Protein AF-A0A9E6VBD0-F1 (afdb_monomer)

Radius of gyration: 21.95 Å; Cα contacts (8 Å, |Δi|>4): 15; chains: 1; bounding box: 55×36×50 Å

Secondary structure (DSSP, 8-state):
-HHHHHHHHHHHHHH-HHHHHHTHHHHHHHHHHHHHHHHHHHHHHHHHHHHT-S-HHHHHHHHHHHHHHHHHHHHHHHHHHHHHHHHH-TTTT----GGG--GGGG-

Foldseek 3Di:
DVVVVVVVLVVCCVPPVVVSVVCVVVVVVVVVVVVVPVVVVVVCCVVVVCVPDPDVVVVVVVVVVVVVVCVVVVVVVVVVVVVCCVPVVPCPPVPDDPVPDDPVVVD

pLDDT: mean 90.38, std 10.04, range [43.59, 98.19]

Mean predicted aligned error: 7.87 Å

Structure (mmCIF, N/CA/C/O backbone):
data_AF-A0A9E6VBD0-F1
#
_entry.id   AF-A0A9E6VBD0-F1
#
loop_
_atom_site.group_PDB
_atom_site.id
_atom_site.type_symbol
_atom_site.label_atom_id
_atom_site.label_alt_id
_atom_site.label_comp_id
_atom_site.label_asym_id
_atom_site.label_entity_id
_atom_site.label_seq_id
_atom_site.pdbx_PDB_ins_code
_atom_site.Cartn_x
_atom_site.Cartn_y
_atom_site.Cartn_z
_atom_site.occupancy
_atom_site.B_iso_or_equiv
_atom_site.auth_seq_id
_atom_site.auth_comp_id
_atom_site.auth_asym_id
_atom_site.auth_atom_id
_atom_site.pdbx_PDB_model_num
ATOM 1 N N . GLN A 1 1 ? -9.936 6.944 -16.614 1.00 89.06 1 GLN A N 1
ATOM 2 C CA . GLN A 1 1 ? -8.774 7.851 -16.480 1.00 89.06 1 GLN A CA 1
ATOM 3 C C . GLN A 1 1 ? -7.575 7.176 -15.810 1.00 89.06 1 GLN A C 1
ATOM 5 O O . GLN A 1 1 ? -6.544 7.111 -16.456 1.00 89.06 1 GLN A O 1
ATOM 10 N N . VAL A 1 2 ? -7.682 6.623 -14.590 1.00 94.19 2 VAL A N 1
ATOM 11 C CA . VAL A 1 2 ? -6.528 6.013 -13.878 1.00 94.19 2 VAL A CA 1
ATOM 12 C C . VAL A 1 2 ? -5.882 4.856 -14.648 1.00 94.19 2 VAL A C 1
ATOM 14 O O . VAL A 1 2 ? -4.684 4.889 -14.889 1.00 94.19 2 VAL A O 1
ATOM 17 N N . LEU A 1 3 ? -6.671 3.876 -15.106 1.00 96.00 3 LEU A N 1
ATOM 18 C CA . LEU A 1 3 ? -6.149 2.742 -15.885 1.00 96.00 3 LEU A CA 1
ATOM 19 C C . LEU A 1 3 ? -5.464 3.188 -17.186 1.00 96.00 3 LEU A C 1
ATOM 21 O O . LEU A 1 3 ? -4.402 2.682 -17.529 1.00 96.00 3 LEU A O 1
ATOM 25 N N . ALA A 1 4 ? -6.039 4.181 -17.870 1.00 96.19 4 ALA A N 1
ATOM 26 C CA . ALA A 1 4 ? -5.424 4.781 -19.050 1.00 96.19 4 ALA A CA 1
ATOM 27 C C . ALA A 1 4 ? -4.107 5.498 -18.700 1.00 96.19 4 ALA A C 1
ATOM 29 O O . ALA A 1 4 ? -3.137 5.368 -19.433 1.00 96.19 4 ALA A O 1
ATOM 30 N N . GLY A 1 5 ? -4.042 6.192 -17.559 1.00 93.19 5 GLY A N 1
ATOM 31 C CA . GLY A 1 5 ? -2.813 6.812 -17.058 1.00 93.19 5 GLY A CA 1
ATOM 32 C C . GLY A 1 5 ? -1.717 5.795 -16.731 1.00 93.19 5 GLY A C 1
ATOM 33 O O . GLY A 1 5 ? -0.566 6.026 -17.081 1.00 93.19 5 GLY A O 1
ATOM 34 N N . ILE A 1 6 ? -2.067 4.649 -16.135 1.00 95.00 6 ILE A N 1
ATOM 35 C CA . ILE A 1 6 ? -1.124 3.545 -15.883 1.00 95.00 6 ILE A CA 1
ATOM 36 C C . ILE A 1 6 ? -0.600 2.985 -17.208 1.00 95.00 6 ILE A C 1
ATOM 38 O O . ILE A 1 6 ? 0.608 2.840 -17.372 1.00 95.00 6 ILE A O 1
ATOM 42 N N . ALA A 1 7 ? -1.493 2.711 -18.162 1.00 96.50 7 ALA A N 1
ATOM 43 C CA . ALA A 1 7 ? -1.111 2.180 -19.467 1.00 96.50 7 ALA A CA 1
ATOM 44 C C . ALA A 1 7 ? -0.204 3.151 -20.242 1.00 96.50 7 ALA A C 1
ATOM 46 O O . ALA A 1 7 ? 0.824 2.739 -20.772 1.00 96.50 7 ALA A O 1
ATOM 47 N N . LEU A 1 8 ? -0.545 4.443 -20.262 1.00 94.62 8 LEU A N 1
ATOM 48 C CA . LEU A 1 8 ? 0.264 5.479 -20.906 1.00 94.62 8 LEU A CA 1
ATOM 49 C C . LEU A 1 8 ? 1.605 5.682 -20.194 1.00 94.62 8 LEU A C 1
ATOM 51 O O . LEU A 1 8 ? 2.626 5.781 -20.863 1.00 94.62 8 LEU A O 1
ATOM 55 N N . GLY A 1 9 ? 1.628 5.697 -18.859 1.00 93.06 9 GLY A N 1
ATOM 56 C CA . GLY A 1 9 ? 2.865 5.797 -18.082 1.00 93.06 9 GLY A CA 1
ATOM 57 C C . GLY A 1 9 ? 3.804 4.615 -18.329 1.00 93.06 9 GLY A C 1
ATOM 58 O O . GLY A 1 9 ? 4.995 4.818 -18.549 1.00 93.06 9 GLY A O 1
ATOM 59 N N . ALA A 1 10 ? 3.262 3.394 -18.381 1.00 94.62 10 ALA A N 1
ATOM 60 C CA . ALA A 1 10 ? 4.023 2.197 -18.733 1.00 94.62 10 ALA A CA 1
ATOM 61 C C . ALA A 1 10 ? 4.546 2.252 -20.178 1.00 94.62 10 ALA A C 1
ATOM 63 O O . ALA A 1 10 ? 5.712 1.944 -20.417 1.00 94.62 10 ALA A O 1
ATOM 64 N N . ALA A 1 11 ? 3.720 2.692 -21.133 1.00 95.75 11 ALA A N 1
ATOM 65 C CA . ALA A 1 11 ? 4.135 2.855 -22.524 1.00 95.75 11 ALA A CA 1
ATOM 66 C C . ALA A 1 11 ? 5.252 3.904 -22.670 1.00 95.75 11 ALA A C 1
ATOM 68 O O . ALA A 1 11 ? 6.246 3.639 -23.337 1.00 95.75 11 ALA A O 1
ATOM 69 N N . ILE A 1 12 ? 5.138 5.061 -22.010 1.00 94.62 12 ILE A N 1
ATOM 70 C CA . ILE A 1 12 ? 6.182 6.099 -22.016 1.00 94.62 12 ILE A CA 1
ATOM 71 C C . ILE A 1 12 ? 7.469 5.568 -21.380 1.00 94.62 12 ILE A C 1
ATOM 73 O O . ILE A 1 12 ? 8.530 5.729 -21.968 1.00 94.62 12 ILE A O 1
ATOM 77 N N . GLY A 1 13 ? 7.389 4.886 -20.233 1.00 93.00 13 GLY A N 1
ATOM 78 C CA . GLY A 1 13 ? 8.566 4.296 -19.586 1.00 93.00 13 GLY A CA 1
ATOM 79 C C . GLY A 1 13 ? 9.269 3.233 -20.439 1.00 93.00 13 GLY A C 1
ATOM 80 O O . GLY A 1 13 ? 10.486 3.105 -20.360 1.00 93.00 13 GLY A O 1
ATOM 81 N N . TYR A 1 14 ? 8.524 2.504 -21.275 1.00 94.75 14 TYR A N 1
ATOM 82 C CA . TYR A 1 14 ? 9.076 1.484 -22.169 1.00 94.75 14 TYR A CA 1
ATOM 83 C C . TYR A 1 14 ? 9.649 2.063 -23.473 1.00 94.75 14 TYR A C 1
ATOM 85 O O . TYR A 1 14 ? 10.752 1.698 -23.869 1.00 94.75 14 TYR A O 1
ATOM 93 N N . PHE A 1 15 ? 8.918 2.958 -24.150 1.00 95.44 15 PHE A N 1
ATOM 94 C CA . PHE A 1 15 ? 9.312 3.496 -25.460 1.00 95.44 15 PHE A CA 1
ATOM 95 C C . PHE A 1 15 ? 10.208 4.745 -25.375 1.00 95.44 15 PHE A C 1
ATOM 97 O O . PHE A 1 15 ? 10.990 4.987 -26.291 1.00 95.44 15 PHE A O 1
ATOM 104 N N . TYR A 1 16 ? 10.110 5.529 -24.296 1.00 94.69 16 TYR A N 1
ATOM 105 C CA . TYR A 1 16 ? 10.835 6.790 -24.090 1.00 94.69 16 TYR A CA 1
ATOM 106 C C . TYR A 1 16 ? 11.402 6.882 -22.656 1.00 94.69 16 TYR A C 1
ATOM 108 O O . TYR A 1 16 ? 10.940 7.703 -21.855 1.00 94.69 16 TYR A O 1
ATOM 116 N N . PRO A 1 17 ? 12.409 6.057 -22.308 1.00 91.56 17 PRO A N 1
ATOM 117 C CA . PRO A 1 17 ? 12.890 5.909 -20.932 1.00 91.56 17 PRO A CA 1
ATOM 118 C C . PRO A 1 17 ? 13.420 7.212 -20.313 1.00 91.56 17 PRO A C 1
ATOM 120 O O . PRO A 1 17 ? 13.053 7.520 -19.183 1.00 91.56 17 PRO A O 1
ATOM 123 N N . GLU A 1 18 ? 14.177 8.039 -21.047 1.00 92.25 18 GLU A N 1
ATOM 124 C CA . GLU A 1 18 ? 14.671 9.329 -20.520 1.00 92.25 18 GLU A CA 1
ATOM 125 C C . GLU A 1 18 ? 13.537 10.304 -20.163 1.00 92.25 18 GLU A C 1
ATOM 127 O O . GLU A 1 18 ? 13.581 11.016 -19.154 1.00 92.25 18 GLU A O 1
ATOM 132 N N . THR A 1 19 ? 12.479 10.326 -20.980 1.00 89.44 19 THR A N 1
ATOM 133 C CA . THR A 1 19 ? 11.276 11.113 -20.683 1.00 89.44 19 THR A CA 1
ATOM 134 C C . THR A 1 19 ? 10.548 10.525 -19.473 1.00 89.44 19 THR A C 1
ATOM 136 O O . THR A 1 19 ? 10.104 11.274 -18.606 1.00 89.44 19 THR A O 1
ATOM 139 N N . GLY A 1 20 ? 10.465 9.195 -19.371 1.00 89.62 20 GLY A N 1
ATOM 140 C CA . GLY A 1 20 ? 9.902 8.502 -18.212 1.00 89.62 20 GLY A CA 1
ATOM 141 C C . GLY A 1 20 ? 10.616 8.845 -16.900 1.00 89.62 20 GLY A C 1
ATOM 142 O O . GLY A 1 20 ? 9.958 9.174 -15.912 1.00 89.62 20 GLY A O 1
ATOM 143 N N . GLU A 1 21 ? 11.949 8.848 -16.893 1.00 91.94 21 GLU A N 1
ATOM 144 C CA . GLU A 1 21 ? 12.750 9.238 -15.726 1.00 91.94 21 GLU A CA 1
ATOM 145 C C . GLU A 1 21 ? 12.549 10.708 -15.352 1.00 91.94 21 GLU A C 1
ATOM 147 O O . GLU A 1 21 ? 12.370 11.031 -14.176 1.00 91.94 21 GLU A O 1
ATOM 152 N N . SER A 1 22 ? 12.478 11.594 -16.347 1.00 93.12 22 SER A N 1
ATOM 153 C CA . SER A 1 22 ? 12.223 13.026 -16.136 1.00 93.12 22 SER A CA 1
ATOM 154 C C . SER A 1 22 ? 10.852 13.306 -15.507 1.00 93.12 22 SER A C 1
ATOM 156 O O . SER A 1 22 ? 10.660 14.337 -14.863 1.00 93.12 22 SER A O 1
ATOM 158 N N . LEU A 1 23 ? 9.893 12.385 -15.653 1.00 92.94 23 LEU A N 1
ATOM 159 C CA . LEU A 1 23 ? 8.567 12.461 -15.035 1.00 92.94 23 LEU A CA 1
ATOM 160 C C . LEU A 1 23 ? 8.528 11.901 -13.603 1.00 92.94 23 LEU A C 1
ATOM 162 O O . LEU A 1 23 ? 7.541 12.121 -12.896 1.00 92.94 23 LEU A O 1
ATOM 166 N N . LYS A 1 24 ? 9.585 11.232 -13.125 1.00 91.56 24 LYS A N 1
ATOM 167 C CA . LYS A 1 24 ? 9.667 10.697 -11.755 1.00 91.56 24 LYS A CA 1
ATOM 168 C C . LYS A 1 24 ? 9.353 11.733 -10.662 1.00 91.56 24 LYS A C 1
ATOM 170 O O . LYS A 1 24 ? 8.557 11.397 -9.783 1.00 91.56 24 LYS A O 1
ATOM 175 N N . PRO A 1 25 ? 9.842 12.993 -10.719 1.00 94.75 25 PRO A N 1
ATOM 176 C CA . PRO A 1 25 ? 9.514 14.006 -9.714 1.00 94.75 25 PRO A CA 1
ATOM 177 C C . PRO A 1 25 ? 8.009 14.270 -9.573 1.00 94.75 25 PRO A C 1
ATOM 179 O O . PRO A 1 25 ? 7.540 14.588 -8.481 1.00 94.75 25 PRO A O 1
ATOM 182 N N . LEU A 1 26 ? 7.231 14.106 -10.650 1.00 94.56 26 LEU A N 1
ATOM 183 C CA . LEU A 1 26 ? 5.774 14.235 -10.611 1.00 94.56 26 LEU A CA 1
ATOM 184 C C . LEU A 1 26 ? 5.133 13.082 -9.825 1.00 94.56 26 LEU A C 1
ATOM 186 O O . LEU A 1 26 ? 4.238 13.311 -9.008 1.00 94.56 26 LEU A O 1
ATOM 190 N N . GLY A 1 27 ? 5.614 11.854 -10.037 1.00 92.94 27 GLY A N 1
ATOM 191 C CA . GLY A 1 27 ? 5.192 10.679 -9.271 1.00 92.94 27 GLY A CA 1
ATOM 192 C C . GLY A 1 27 ? 5.557 10.798 -7.790 1.00 92.94 27 GLY A C 1
ATOM 193 O O . GLY A 1 27 ? 4.712 10.568 -6.922 1.00 92.94 27 GLY A O 1
ATOM 194 N N . ASP A 1 28 ? 6.777 11.248 -7.499 1.00 95.81 28 ASP A N 1
ATOM 195 C CA . ASP A 1 28 ? 7.250 11.472 -6.132 1.00 95.81 28 ASP A CA 1
ATOM 196 C C . ASP A 1 28 ? 6.430 12.558 -5.422 1.00 95.81 28 ASP A C 1
ATOM 198 O O . ASP A 1 28 ? 6.013 12.375 -4.274 1.00 95.81 28 ASP A O 1
ATOM 202 N N . ALA A 1 29 ? 6.127 13.664 -6.109 1.00 96.62 29 ALA A N 1
ATOM 203 C CA . ALA A 1 29 ? 5.265 14.720 -5.586 1.00 96.62 29 ALA A CA 1
ATOM 204 C C . ALA A 1 29 ? 3.851 14.201 -5.279 1.00 96.62 29 ALA A C 1
ATOM 206 O O . ALA A 1 29 ? 3.332 14.453 -4.189 1.00 96.62 29 ALA A O 1
ATOM 207 N N . PHE A 1 30 ? 3.248 13.426 -6.188 1.00 95.31 30 PHE A N 1
ATOM 208 C CA . PHE A 1 30 ? 1.939 12.806 -5.968 1.00 95.31 30 PHE A CA 1
ATOM 209 C C . PHE A 1 30 ? 1.945 11.892 -4.736 1.00 95.31 30 PHE A C 1
ATOM 211 O O . PHE A 1 30 ? 1.103 12.041 -3.846 1.00 95.31 30 PHE A O 1
ATOM 218 N N . ILE A 1 31 ? 2.932 10.995 -4.631 1.00 96.06 31 ILE A N 1
ATOM 219 C CA . ILE A 1 31 ? 3.080 10.096 -3.479 1.00 96.06 31 ILE A CA 1
ATOM 220 C C . ILE A 1 31 ? 3.257 10.899 -2.187 1.00 96.06 31 ILE A C 1
ATOM 222 O O . ILE A 1 31 ? 2.665 10.546 -1.167 1.00 96.06 31 ILE A O 1
ATOM 226 N N . LYS A 1 32 ? 4.037 11.986 -2.206 1.00 96.75 32 LYS A N 1
ATOM 227 C CA . LYS A 1 32 ? 4.260 12.838 -1.031 1.00 96.75 32 LYS A CA 1
ATOM 228 C C . LYS A 1 32 ? 2.972 13.508 -0.558 1.00 96.75 32 LYS A C 1
ATOM 230 O O . LYS A 1 32 ? 2.707 13.511 0.643 1.00 96.75 32 LYS A O 1
ATOM 235 N N . VAL A 1 33 ? 2.158 14.021 -1.482 1.00 97.38 33 VAL A N 1
ATOM 236 C CA . VAL A 1 33 ? 0.847 14.611 -1.167 1.00 97.38 33 VAL A CA 1
ATOM 237 C C . VAL A 1 33 ? -0.087 13.559 -0.567 1.00 97.38 33 VAL A C 1
ATOM 239 O O . VAL A 1 33 ? -0.665 13.790 0.493 1.00 97.38 33 VAL A O 1
ATOM 242 N N . VAL A 1 34 ? -0.181 12.371 -1.174 1.00 96.69 34 VAL A N 1
ATOM 243 C CA . VAL A 1 34 ? -1.016 11.279 -0.646 1.00 96.69 34 VAL A CA 1
ATOM 244 C C . VAL A 1 34 ? -0.543 10.852 0.747 1.00 96.69 34 VAL A C 1
ATOM 246 O O . VAL A 1 34 ? -1.348 10.783 1.674 1.00 96.69 34 VAL A O 1
ATOM 249 N N . LYS A 1 35 ? 0.765 10.635 0.935 1.00 95.06 35 LYS A N 1
ATOM 250 C CA . LYS A 1 35 ? 1.351 10.260 2.233 1.00 95.06 35 LYS A CA 1
ATOM 251 C C . LYS A 1 35 ? 1.087 11.300 3.323 1.00 95.06 35 LYS A C 1
ATOM 253 O O . LYS A 1 35 ? 0.812 10.914 4.455 1.00 95.06 35 LYS A O 1
ATOM 258 N N . MET A 1 36 ? 1.123 12.590 2.988 1.00 97.31 36 MET A N 1
ATOM 259 C CA . MET A 1 36 ? 0.817 13.679 3.923 1.00 97.31 36 MET A CA 1
ATOM 260 C C . MET A 1 36 ? -0.633 13.624 4.428 1.00 97.31 36 MET A C 1
ATOM 262 O O . MET A 1 36 ? -0.889 13.916 5.593 1.00 97.31 36 MET A O 1
ATOM 266 N N . ILE A 1 37 ? -1.573 13.224 3.568 1.00 97.56 37 ILE A N 1
ATOM 267 C CA . ILE A 1 37 ? -3.010 13.187 3.872 1.00 97.56 37 ILE A CA 1
ATOM 268 C C . ILE A 1 37 ? -3.403 11.922 4.653 1.00 97.56 37 ILE A C 1
ATOM 270 O O . ILE A 1 37 ? -4.330 11.969 5.461 1.00 97.56 37 ILE A O 1
ATOM 274 N N . ILE A 1 38 ? -2.700 10.798 4.465 1.00 97.12 38 ILE A N 1
ATOM 275 C CA . ILE A 1 38 ? -3.058 9.517 5.102 1.00 97.12 38 ILE A CA 1
ATOM 276 C C . ILE A 1 38 ? -3.122 9.636 6.630 1.00 97.12 38 ILE A C 1
ATOM 278 O O . ILE A 1 38 ? -4.116 9.229 7.228 1.00 97.12 38 ILE A O 1
ATOM 282 N N . ALA A 1 39 ? -2.098 10.211 7.265 1.00 96.44 39 ALA A N 1
ATOM 283 C CA . ALA A 1 39 ? -2.035 10.309 8.723 1.00 96.44 39 ALA A CA 1
ATOM 284 C C . ALA A 1 39 ? -3.236 11.063 9.344 1.00 96.44 39 ALA A C 1
ATOM 286 O O . ALA A 1 39 ? -3.924 10.472 10.184 1.00 96.44 39 ALA A O 1
ATOM 287 N N . PRO A 1 40 ? -3.553 12.314 8.939 1.00 96.75 40 PRO A N 1
ATOM 288 C CA . PRO A 1 40 ? -4.698 13.030 9.497 1.00 96.75 40 PRO A CA 1
ATOM 289 C C . PRO A 1 40 ? -6.032 12.355 9.165 1.00 96.75 40 PRO A C 1
ATOM 291 O O . PRO A 1 40 ? -6.900 12.276 10.033 1.00 96.75 40 PRO A O 1
ATOM 294 N N . VAL A 1 41 ? -6.201 11.817 7.952 1.00 97.69 41 VAL A N 1
ATOM 295 C CA . VAL A 1 41 ? -7.455 11.158 7.551 1.00 97.69 41 VAL A CA 1
ATOM 296 C C . VAL A 1 41 ? -7.718 9.906 8.380 1.00 97.69 41 VAL A C 1
ATOM 298 O O . VAL A 1 41 ? -8.831 9.733 8.875 1.00 97.69 41 VAL A O 1
ATOM 301 N N . VAL A 1 42 ? -6.712 9.050 8.578 1.00 96.69 42 VAL A N 1
ATOM 302 C CA . VAL A 1 42 ? -6.857 7.825 9.380 1.00 96.69 42 VAL A CA 1
ATOM 303 C C . VAL A 1 42 ? -7.209 8.167 10.824 1.00 96.69 42 VAL A C 1
ATOM 305 O O . VAL A 1 42 ? -8.154 7.597 11.370 1.00 96.69 42 VAL A O 1
ATOM 308 N N . PHE A 1 43 ? -6.504 9.128 11.425 1.00 97.00 43 PHE A N 1
ATOM 309 C CA . PHE A 1 43 ? -6.775 9.543 12.798 1.00 97.00 43 PHE A CA 1
ATOM 310 C C . PHE A 1 43 ? -8.193 10.092 12.957 1.00 97.00 43 PHE A C 1
ATOM 312 O O . PHE A 1 43 ? -8.941 9.607 13.803 1.00 97.00 43 PHE A O 1
ATOM 319 N N . LEU A 1 44 ? -8.585 11.058 12.120 1.00 97.56 44 LEU A N 1
ATOM 320 C CA . LEU A 1 44 ? -9.912 11.667 12.186 1.00 97.56 44 LEU A CA 1
ATOM 321 C C . LEU A 1 44 ? -11.012 10.633 11.953 1.00 97.56 44 LEU A C 1
ATOM 323 O O . LEU A 1 44 ? -11.996 10.627 12.687 1.00 97.56 44 LEU A O 1
ATOM 327 N N . THR A 1 45 ? -10.836 9.726 10.990 1.00 95.62 45 THR A N 1
ATOM 328 C CA . THR A 1 45 ? -11.814 8.667 10.693 1.00 95.62 45 THR A CA 1
ATOM 329 C C . THR A 1 45 ? -12.002 7.727 11.882 1.00 95.62 45 THR A C 1
ATOM 331 O O . THR A 1 45 ? -13.134 7.426 12.251 1.00 95.62 45 THR A O 1
ATOM 334 N N . ILE A 1 46 ? -10.915 7.286 12.522 1.00 93.62 46 ILE A N 1
ATOM 335 C CA . ILE A 1 46 ? -10.998 6.406 13.695 1.00 93.62 46 ILE A CA 1
ATOM 336 C C . ILE A 1 46 ? -11.574 7.163 14.896 1.00 93.62 46 ILE A C 1
ATOM 338 O O . ILE A 1 46 ? -12.479 6.658 15.554 1.00 93.62 46 ILE A O 1
ATOM 342 N N . ALA A 1 47 ? -11.093 8.379 15.167 1.00 93.06 47 ALA A N 1
ATOM 343 C CA . ALA A 1 47 ? -11.532 9.183 16.304 1.00 93.06 47 ALA A CA 1
ATOM 344 C C . ALA A 1 47 ? -13.028 9.514 16.222 1.00 93.06 47 ALA A C 1
ATOM 346 O O . ALA A 1 47 ? -13.772 9.250 17.164 1.00 93.06 47 ALA A O 1
ATOM 347 N N . THR A 1 48 ? -13.484 10.037 15.081 1.00 93.69 48 THR A N 1
ATOM 348 C CA . THR A 1 48 ? -14.908 10.341 14.854 1.00 93.69 48 THR A CA 1
ATOM 349 C C . THR A 1 48 ? -15.759 9.076 14.779 1.00 93.69 48 THR A C 1
ATOM 351 O O . THR A 1 48 ? -16.862 9.054 15.324 1.00 93.69 48 THR A O 1
ATOM 354 N N . GLY A 1 49 ? -15.233 7.999 14.187 1.00 90.75 49 GLY A N 1
ATOM 355 C CA . GLY A 1 49 ? -15.895 6.699 14.142 1.00 90.75 49 GLY A CA 1
ATOM 356 C C . GLY A 1 49 ? -16.158 6.127 15.533 1.00 90.75 49 GLY A C 1
ATOM 357 O O . GLY A 1 49 ? -17.265 5.667 15.797 1.00 90.75 49 GLY A O 1
ATOM 358 N N . ILE A 1 50 ? -15.183 6.209 16.443 1.00 89.94 50 ILE A N 1
ATOM 359 C CA . ILE A 1 50 ? -15.342 5.779 17.840 1.00 89.94 50 ILE A CA 1
ATOM 360 C C . ILE A 1 50 ? -16.265 6.737 18.602 1.00 89.94 50 ILE A C 1
ATOM 362 O O . ILE A 1 50 ? -17.138 6.275 19.331 1.00 89.94 50 ILE A O 1
ATOM 366 N N . ALA A 1 51 ? -16.124 8.054 18.412 1.00 89.81 51 ALA A N 1
ATOM 367 C CA . ALA A 1 51 ? -16.950 9.053 19.097 1.00 89.81 51 ALA A CA 1
ATOM 368 C C . ALA A 1 51 ? -18.447 8.946 18.749 1.00 89.81 51 ALA A C 1
ATOM 370 O O . ALA A 1 51 ? -19.294 9.240 19.587 1.00 89.81 51 ALA A O 1
ATOM 371 N N . GLY A 1 52 ? -18.784 8.494 17.537 1.00 86.56 52 GLY A N 1
ATOM 372 C CA . GLY A 1 52 ? -20.166 8.236 17.122 1.00 86.56 52 GLY A CA 1
ATOM 373 C C . GLY A 1 52 ? -20.783 6.953 17.700 1.00 86.56 52 GLY A C 1
ATOM 374 O O . GLY A 1 52 ? -21.969 6.696 17.487 1.00 86.56 52 GLY A O 1
ATOM 375 N N . MET A 1 53 ? -20.014 6.121 18.413 1.00 86.50 53 MET A N 1
ATOM 376 C CA . MET A 1 53 ? -20.505 4.871 18.994 1.00 86.50 53 MET A CA 1
ATOM 377 C C . MET A 1 53 ? -20.962 5.083 20.441 1.00 86.50 53 MET A C 1
ATOM 379 O O . MET A 1 53 ? -20.163 5.348 21.329 1.00 86.50 53 MET A O 1
ATOM 383 N N . ASN A 1 54 ? -22.253 4.859 20.701 1.00 80.88 54 ASN A N 1
ATOM 384 C CA . ASN A 1 54 ? -22.843 4.966 22.047 1.00 80.88 54 ASN A CA 1
ATOM 385 C C . ASN A 1 54 ? -22.431 3.840 23.019 1.00 80.88 54 ASN A C 1
ATOM 387 O O . ASN A 1 54 ? -22.806 3.868 24.186 1.00 80.88 54 ASN A O 1
ATOM 391 N N . ASP A 1 55 ? -21.722 2.813 22.544 1.00 86.69 55 ASP A N 1
ATOM 392 C CA . ASP A 1 55 ? -21.411 1.614 23.322 1.00 86.69 55 ASP A CA 1
ATOM 393 C C . ASP A 1 55 ? -19.957 1.181 23.105 1.00 86.69 55 ASP A C 1
ATOM 395 O O . ASP A 1 55 ? -19.569 0.702 22.032 1.00 86.69 55 ASP A O 1
ATOM 399 N N . LEU A 1 56 ? -19.160 1.323 24.164 1.00 83.00 56 LEU A N 1
ATOM 400 C CA . LEU A 1 56 ? -17.736 1.008 24.173 1.00 83.00 56 LEU A CA 1
ATOM 401 C C . LEU A 1 56 ? -17.464 -0.505 24.049 1.00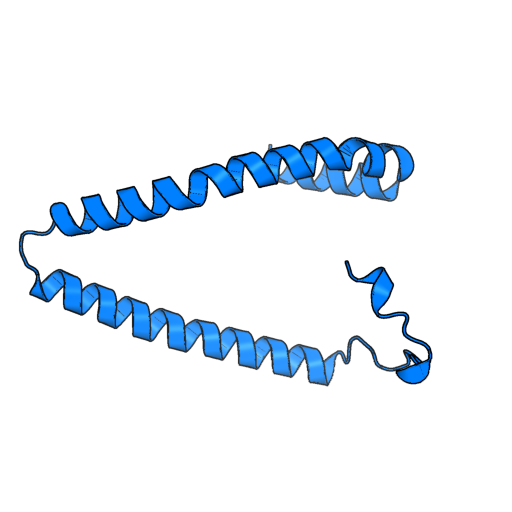 83.00 56 LEU A C 1
ATOM 403 O O . LEU A 1 56 ? -16.431 -0.904 23.507 1.00 83.00 56 LEU A O 1
ATOM 407 N N . GLN A 1 57 ? -18.405 -1.371 24.450 1.00 87.19 57 GLN A N 1
ATOM 408 C CA . GLN A 1 57 ? -18.289 -2.819 24.233 1.00 87.19 57 GLN A CA 1
ATOM 409 C C . GLN A 1 57 ? -18.367 -3.162 22.741 1.00 87.19 57 GLN A C 1
ATOM 411 O O . GLN A 1 57 ? -17.672 -4.066 22.263 1.00 87.19 57 GLN A O 1
ATOM 416 N N . LYS A 1 58 ? -19.163 -2.413 21.965 1.00 85.44 58 LYS A N 1
ATOM 417 C CA . LYS A 1 58 ? -19.209 -2.577 20.504 1.00 85.44 58 LYS A CA 1
ATOM 418 C C . LYS A 1 58 ? -17.884 -2.184 19.861 1.00 85.44 58 LYS A C 1
ATOM 420 O O . LYS A 1 58 ? -17.448 -2.904 18.964 1.00 85.44 58 LYS A O 1
ATOM 425 N N . VAL A 1 59 ? -17.231 -1.120 20.338 1.00 88.50 59 VAL A N 1
ATOM 426 C CA . VAL A 1 59 ? -15.892 -0.709 19.874 1.00 88.50 59 VAL A CA 1
ATOM 427 C C . VAL A 1 59 ? -14.889 -1.843 20.088 1.00 88.50 59 VAL A C 1
ATOM 429 O O . VAL A 1 59 ? -14.246 -2.278 19.133 1.00 88.50 59 VAL A O 1
ATOM 432 N N . GLY A 1 60 ? -14.826 -2.397 21.305 1.00 89.44 60 GLY A N 1
ATOM 433 C CA . GLY A 1 60 ? -13.934 -3.516 21.629 1.00 89.44 60 GLY A CA 1
ATOM 434 C C . GLY A 1 60 ? -14.180 -4.752 20.757 1.00 89.44 60 GLY A C 1
ATOM 435 O O . GLY A 1 60 ? -13.237 -5.360 20.252 1.00 89.44 60 GLY A O 1
ATOM 436 N N . ARG A 1 61 ? -15.447 -5.088 20.484 1.00 92.62 61 ARG A N 1
ATOM 437 C CA . ARG A 1 61 ? -15.800 -6.210 19.598 1.00 92.62 61 ARG A CA 1
ATOM 438 C C . ARG A 1 61 ? -15.378 -5.974 18.147 1.00 92.62 61 ARG A C 1
ATOM 440 O O . ARG A 1 61 ? -14.946 -6.916 17.486 1.00 92.62 61 ARG A O 1
ATOM 447 N N . VAL A 1 62 ? -15.524 -4.753 17.631 1.00 92.25 62 VAL A N 1
ATOM 448 C CA . VAL A 1 62 ? -15.092 -4.410 16.265 1.00 92.25 62 VAL A CA 1
ATOM 449 C C . VAL A 1 62 ? -13.569 -4.440 16.164 1.00 92.25 62 VAL A C 1
ATOM 451 O O . VAL A 1 62 ? -13.052 -5.078 15.251 1.00 92.25 62 VAL A O 1
ATOM 454 N N . ALA A 1 63 ? -12.857 -3.847 17.126 1.00 91.25 63 ALA A N 1
ATOM 455 C CA . ALA A 1 63 ? -11.397 -3.893 17.187 1.00 91.25 63 ALA A CA 1
ATOM 456 C C . ALA A 1 63 ? -10.875 -5.338 17.271 1.00 91.25 63 ALA A C 1
ATOM 458 O O . ALA A 1 63 ? -9.965 -5.709 16.534 1.00 91.25 63 ALA A O 1
ATOM 459 N N . GLY A 1 64 ? -11.509 -6.183 18.090 1.00 95.25 64 GLY A N 1
ATOM 460 C CA . GLY A 1 64 ? -11.183 -7.607 18.182 1.00 95.25 64 GLY A CA 1
ATOM 461 C C . GLY A 1 64 ? -11.388 -8.349 16.859 1.00 95.25 64 GLY A C 1
ATOM 462 O O . GLY A 1 64 ? -10.493 -9.061 16.408 1.00 95.25 64 GLY A O 1
ATOM 463 N N . LYS A 1 65 ? -12.525 -8.135 16.180 1.00 95.81 65 LYS A N 1
ATOM 464 C CA . LYS A 1 65 ? -12.755 -8.697 14.837 1.00 95.81 65 LYS A CA 1
ATOM 465 C C . LYS A 1 65 ? -11.700 -8.214 13.843 1.00 95.81 65 LYS A C 1
ATOM 467 O O . LYS A 1 65 ? -11.164 -9.031 13.104 1.00 95.81 65 LYS A O 1
ATOM 472 N N . ALA A 1 66 ? -11.381 -6.921 13.844 1.00 95.25 66 ALA A N 1
ATOM 473 C CA . ALA A 1 66 ? -10.367 -6.346 12.966 1.00 95.25 66 ALA A CA 1
ATOM 474 C C . ALA A 1 66 ? -8.979 -6.957 13.212 1.00 95.25 66 ALA A C 1
ATOM 476 O O . ALA A 1 66 ? -8.293 -7.276 12.249 1.00 95.25 66 ALA A O 1
ATOM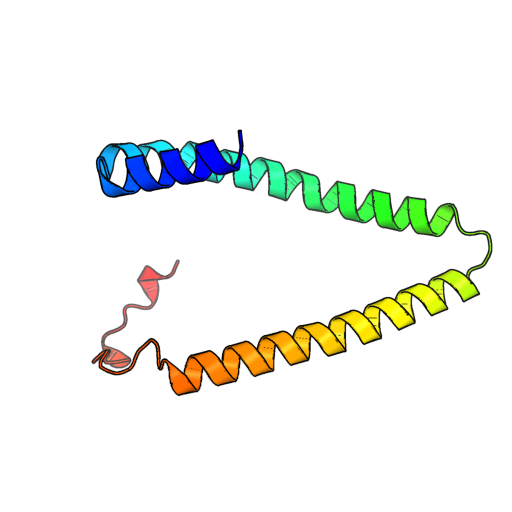 477 N N . MET A 1 67 ? -8.595 -7.195 14.471 1.00 97.00 67 MET A N 1
ATOM 478 C CA . MET A 1 67 ? -7.341 -7.875 14.813 1.00 97.00 67 MET A CA 1
ATOM 479 C C . MET A 1 67 ? -7.303 -9.315 14.304 1.00 97.00 67 MET A C 1
ATOM 481 O O . MET A 1 67 ? -6.319 -9.712 13.687 1.00 97.00 67 MET A O 1
ATOM 485 N N . VAL A 1 68 ? -8.379 -10.085 14.491 1.00 98.00 68 VAL A N 1
ATOM 486 C CA . VAL A 1 68 ? -8.466 -11.457 13.958 1.00 98.00 68 VAL A CA 1
ATOM 487 C C . VAL A 1 68 ? -8.380 -11.458 12.429 1.00 98.00 68 VAL A C 1
ATOM 489 O O . VAL A 1 68 ? -7.632 -12.256 11.863 1.00 98.00 68 VAL A O 1
ATOM 492 N N . TYR A 1 69 ? -9.084 -10.541 11.757 1.00 97.69 69 TYR A N 1
ATOM 493 C CA . TYR A 1 69 ? -8.986 -10.361 10.306 1.00 97.69 69 TYR A CA 1
ATOM 494 C C . TYR A 1 69 ? -7.561 -10.006 9.871 1.00 97.69 69 TYR A C 1
ATOM 496 O O . TYR A 1 69 ? -7.024 -10.651 8.972 1.00 97.69 69 TYR A O 1
ATOM 504 N N . PHE A 1 70 ? -6.940 -9.020 10.523 1.00 97.06 70 PHE A N 1
ATOM 505 C CA . PHE A 1 70 ? -5.586 -8.568 10.218 1.00 97.06 70 PHE A CA 1
ATOM 506 C C . PHE A 1 70 ? -4.578 -9.703 10.354 1.00 97.06 70 PHE A C 1
ATOM 508 O O . PHE A 1 70 ? -3.796 -9.930 9.435 1.00 97.06 70 PHE A O 1
ATOM 515 N N . LEU A 1 71 ? -4.623 -10.445 11.461 1.00 97.00 71 LEU A N 1
ATOM 516 C CA . LEU A 1 71 ? -3.688 -11.535 11.708 1.00 97.00 71 LEU A CA 1
ATOM 517 C C . LEU A 1 71 ? -3.877 -12.658 10.685 1.00 97.00 71 LEU A C 1
ATOM 519 O O . LEU A 1 71 ? -2.915 -13.092 10.064 1.00 97.00 71 LEU A O 1
ATOM 523 N N . THR A 1 72 ? -5.126 -13.054 10.431 1.00 98.19 72 THR A N 1
ATOM 524 C CA . THR A 1 72 ? -5.446 -14.127 9.479 1.00 98.19 72 THR A CA 1
ATOM 525 C C . THR A 1 72 ? -4.969 -13.787 8.067 1.00 98.19 72 THR A C 1
ATOM 527 O O . THR A 1 72 ? -4.248 -14.570 7.452 1.00 98.19 72 THR A O 1
ATOM 530 N N . PHE A 1 73 ? -5.333 -12.610 7.549 1.00 97.88 73 PHE A N 1
ATOM 531 C CA . PHE A 1 73 ? -4.971 -12.219 6.186 1.00 97.88 73 PHE A CA 1
ATOM 532 C C . PHE A 1 73 ? -3.489 -11.864 6.043 1.00 97.88 73 PHE A C 1
ATOM 534 O O . PHE A 1 73 ? -2.902 -12.183 5.012 1.00 97.88 73 PHE A O 1
ATOM 541 N N . SER A 1 74 ? -2.856 -11.271 7.061 1.00 97.88 74 SER A N 1
ATOM 542 C CA . SER A 1 74 ? -1.413 -10.981 7.019 1.00 97.88 74 SER A CA 1
ATOM 543 C C . SER A 1 74 ? -0.587 -12.263 7.040 1.00 97.88 74 SER A C 1
ATOM 545 O O . SER A 1 74 ? 0.354 -12.401 6.260 1.00 97.88 74 SER A O 1
ATOM 547 N N . THR A 1 75 ? -0.963 -13.240 7.872 1.00 97.94 75 THR A N 1
ATOM 548 C CA . THR A 1 75 ? -0.323 -14.559 7.870 1.00 97.94 75 THR A CA 1
ATOM 549 C C . THR A 1 75 ? -0.556 -15.279 6.545 1.00 97.94 75 THR A C 1
ATOM 551 O O . THR A 1 75 ? 0.394 -15.820 5.988 1.00 97.94 75 THR A O 1
ATOM 554 N N . LEU A 1 76 ? -1.774 -15.240 5.990 1.0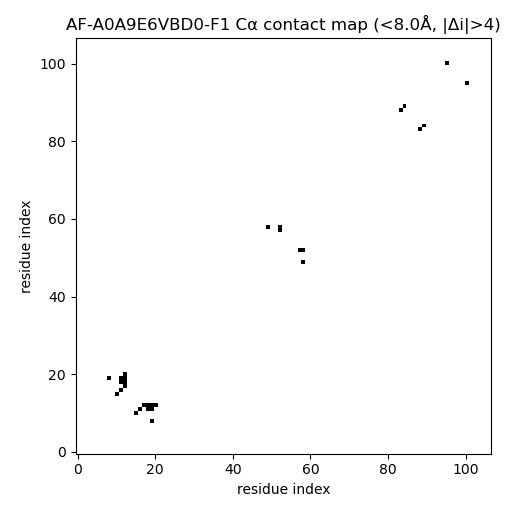0 98.06 76 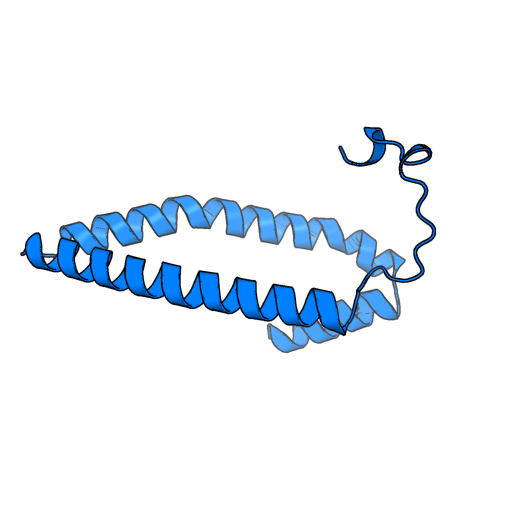LEU A N 1
ATOM 555 C CA . LEU A 1 76 ? -2.059 -15.822 4.674 1.00 98.06 76 LEU A CA 1
ATOM 556 C C . LEU A 1 76 ? -1.190 -15.186 3.576 1.00 98.06 76 LEU A C 1
ATOM 558 O O . LEU A 1 76 ? -0.597 -15.904 2.775 1.00 98.06 76 LEU A O 1
ATOM 562 N N . ALA A 1 77 ? -1.072 -13.856 3.564 1.00 97.75 77 ALA A N 1
ATOM 563 C CA . ALA A 1 77 ? -0.231 -13.136 2.613 1.00 97.75 77 ALA A CA 1
ATOM 564 C C . ALA A 1 77 ? 1.249 -13.529 2.746 1.00 97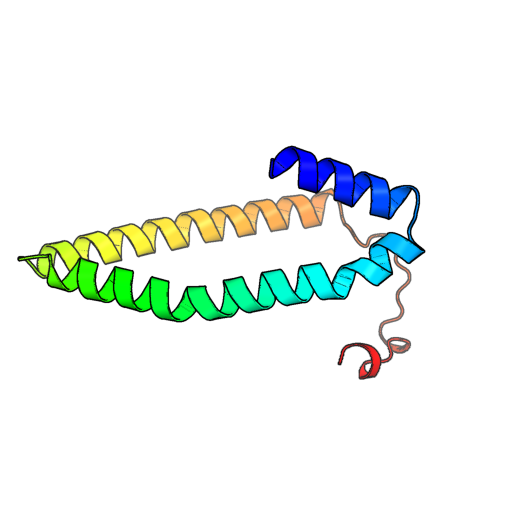.75 77 ALA A C 1
ATOM 566 O O . ALA A 1 77 ? 1.912 -13.745 1.732 1.00 97.75 77 ALA A O 1
ATOM 567 N N . LEU A 1 78 ? 1.752 -13.689 3.977 1.00 97.88 78 LEU A N 1
ATOM 568 C CA . LEU A 1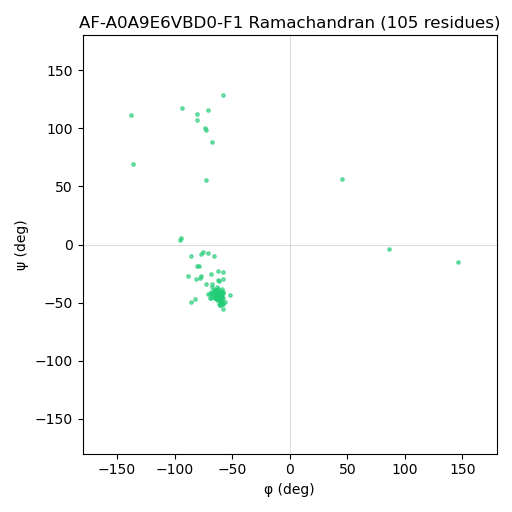 78 ? 3.116 -14.159 4.230 1.00 97.88 78 LEU A CA 1
ATOM 569 C C . LEU A 1 78 ? 3.322 -15.590 3.725 1.00 97.88 78 LEU A C 1
ATOM 571 O O . LEU A 1 78 ? 4.324 -15.856 3.070 1.00 97.88 78 LEU A O 1
ATOM 575 N N . VAL A 1 79 ? 2.373 -16.496 3.977 1.00 98.19 79 VAL A N 1
ATOM 576 C CA . VAL A 1 79 ? 2.432 -17.883 3.485 1.00 98.19 79 VAL A CA 1
ATOM 577 C C . VAL A 1 79 ? 2.481 -17.913 1.960 1.00 98.19 79 VAL A C 1
ATOM 579 O O . VAL A 1 79 ? 3.340 -18.584 1.393 1.00 98.19 79 VAL A O 1
ATOM 582 N N . VAL A 1 80 ? 1.615 -17.153 1.285 1.00 97.69 80 VAL A N 1
ATOM 583 C CA . VAL A 1 80 ? 1.631 -17.048 -0.183 1.00 97.69 80 VAL A CA 1
ATOM 584 C C . VAL A 1 80 ? 2.959 -16.469 -0.671 1.00 97.69 80 VAL A C 1
ATOM 586 O O . VAL A 1 80 ? 3.566 -17.034 -1.579 1.00 97.69 80 VAL A O 1
ATOM 589 N N . GLY A 1 81 ? 3.449 -15.395 -0.046 1.00 96.81 81 GLY A N 1
ATOM 590 C CA . GLY A 1 81 ? 4.747 -14.803 -0.367 1.00 96.81 81 GLY A CA 1
ATOM 591 C C . GLY A 1 81 ? 5.898 -15.799 -0.215 1.00 96.81 81 GLY A C 1
ATOM 592 O O . GLY A 1 81 ? 6.755 -15.878 -1.091 1.00 96.81 81 GLY A O 1
ATOM 593 N N . LEU A 1 82 ? 5.879 -16.614 0.843 1.00 97.44 82 LEU A N 1
ATOM 594 C CA . LEU A 1 82 ? 6.878 -17.651 1.088 1.00 97.44 82 LEU A CA 1
ATOM 595 C C . LEU A 1 82 ? 6.816 -18.755 0.028 1.00 97.44 82 LEU A C 1
ATOM 597 O O . LEU A 1 82 ? 7.857 -19.154 -0.488 1.00 97.44 82 LEU A O 1
ATOM 601 N N . ILE A 1 83 ? 5.619 -19.225 -0.331 1.00 97.81 83 ILE A N 1
ATOM 602 C CA . ILE A 1 83 ? 5.444 -20.226 -1.392 1.00 97.81 83 ILE A CA 1
ATOM 603 C C . ILE A 1 83 ? 6.007 -19.689 -2.709 1.00 97.81 83 ILE A C 1
ATOM 605 O O . ILE A 1 83 ? 6.841 -20.344 -3.330 1.00 97.81 83 ILE A O 1
ATOM 609 N N . VAL A 1 84 ? 5.606 -18.481 -3.112 1.00 96.88 84 VAL A N 1
ATOM 610 C CA . VAL A 1 84 ? 6.074 -17.861 -4.360 1.00 96.88 84 VAL A CA 1
ATOM 611 C C . VAL A 1 84 ? 7.590 -17.672 -4.340 1.00 96.88 84 VAL A C 1
ATOM 613 O O . VAL A 1 84 ? 8.249 -18.036 -5.309 1.00 96.88 84 VAL A O 1
ATOM 616 N N . ALA A 1 85 ? 8.161 -17.177 -3.239 1.00 95.75 85 ALA A N 1
ATOM 617 C CA . ALA A 1 85 ? 9.604 -16.987 -3.112 1.00 95.75 85 ALA A CA 1
ATOM 618 C C . ALA A 1 85 ? 10.388 -18.306 -3.233 1.00 95.75 85 ALA A C 1
ATOM 620 O O . ALA A 1 85 ? 11.422 -18.334 -3.892 1.00 95.75 85 ALA A O 1
ATOM 621 N N . ASN A 1 86 ? 9.889 -19.404 -2.654 1.00 95.56 86 ASN A N 1
ATOM 622 C CA . ASN A 1 86 ? 10.558 -20.708 -2.716 1.00 95.56 86 ASN A CA 1
ATOM 623 C C . ASN A 1 86 ? 10.375 -21.430 -4.061 1.00 95.56 86 ASN A C 1
ATOM 625 O O . ASN A 1 86 ? 11.244 -22.211 -4.443 1.00 95.56 86 ASN A O 1
ATOM 629 N N . VAL A 1 87 ? 9.266 -21.184 -4.770 1.00 96.25 87 VAL A N 1
ATOM 630 C CA . VAL A 1 87 ? 8.968 -21.811 -6.071 1.00 96.25 87 VAL A CA 1
ATOM 631 C C . VAL A 1 87 ? 9.602 -21.044 -7.227 1.00 96.25 87 VAL A C 1
ATOM 633 O O . VAL A 1 87 ? 10.252 -21.644 -8.075 1.00 96.25 87 VAL A O 1
ATOM 636 N N . VAL A 1 88 ? 9.413 -19.723 -7.276 1.00 95.50 88 VAL A N 1
ATOM 637 C CA . VAL A 1 88 ? 9.949 -18.870 -8.350 1.00 95.50 88 VAL A CA 1
ATOM 638 C C . VAL A 1 88 ? 11.441 -18.615 -8.146 1.00 95.50 88 VAL A C 1
ATOM 640 O O . VAL A 1 88 ? 12.151 -18.384 -9.119 1.00 95.50 88 VAL A O 1
ATOM 643 N N . GLN A 1 89 ? 11.912 -18.660 -6.893 1.00 91.94 89 GLN A N 1
ATOM 644 C CA . GLN A 1 89 ? 13.299 -18.390 -6.504 1.00 91.94 89 GLN A CA 1
ATOM 645 C C . GLN A 1 89 ? 13.862 -17.133 -7.191 1.00 91.94 89 GLN A C 1
ATOM 647 O O . GLN A 1 89 ? 14.875 -17.223 -7.890 1.00 91.94 89 GLN A O 1
ATOM 652 N N . PRO A 1 90 ? 13.215 -15.956 -7.033 1.00 85.75 90 PRO A N 1
ATOM 653 C CA . PRO A 1 90 ? 13.659 -14.716 -7.662 1.00 85.75 90 PRO A CA 1
ATOM 654 C C . PRO A 1 90 ? 14.994 -14.279 -7.041 1.00 85.75 90 PRO A C 1
ATOM 656 O O . PRO A 1 90 ? 15.035 -13.575 -6.037 1.00 85.75 90 PRO A O 1
ATOM 659 N N . GLY A 1 91 ? 16.093 -14.774 -7.606 1.00 82.56 91 GLY A N 1
ATOM 660 C CA . GLY A 1 91 ? 17.447 -14.619 -7.077 1.00 82.56 91 GLY A CA 1
ATOM 661 C C . GLY A 1 91 ? 18.359 -15.820 -7.333 1.00 82.56 91 GLY A C 1
ATOM 662 O O . GLY A 1 91 ? 19.578 -15.688 -7.241 1.00 82.56 91 GLY A O 1
ATOM 663 N N . ALA A 1 92 ? 17.807 -16.980 -7.705 1.00 83.25 92 ALA A N 1
ATOM 664 C CA . ALA A 1 92 ? 18.610 -18.113 -8.151 1.00 83.25 92 ALA A CA 1
ATOM 665 C C . ALA A 1 92 ? 19.464 -17.717 -9.371 1.00 83.25 92 ALA A C 1
ATOM 667 O O . ALA A 1 92 ? 18.960 -17.151 -10.340 1.00 83.25 92 ALA A O 1
ATOM 668 N N . GLY A 1 93 ? 20.770 -17.991 -9.312 1.00 79.44 93 GLY A N 1
ATOM 669 C CA . GLY A 1 93 ? 21.725 -17.627 -10.366 1.00 79.44 93 GLY A CA 1
ATOM 670 C C . GLY A 1 93 ? 22.305 -16.211 -10.261 1.00 79.44 93 GLY A C 1
ATOM 671 O O . GLY A 1 93 ? 23.211 -15.874 -11.026 1.00 79.44 93 GLY A O 1
ATOM 672 N N . LEU A 1 94 ? 21.860 -15.398 -9.295 1.00 79.94 94 LEU A N 1
ATOM 673 C CA . LEU A 1 94 ? 22.574 -14.182 -8.920 1.00 79.94 94 LEU A CA 1
ATOM 674 C C . LEU A 1 94 ? 23.848 -14.585 -8.158 1.00 79.94 94 LEU A C 1
ATOM 676 O O . LEU A 1 94 ? 23.800 -14.874 -6.966 1.00 79.94 94 LEU A O 1
ATOM 680 N N . ASN A 1 95 ? 24.994 -14.619 -8.847 1.00 72.19 95 ASN A N 1
ATOM 681 C CA . ASN A 1 95 ? 26.325 -14.811 -8.246 1.00 72.19 95 ASN A CA 1
ATOM 682 C C . ASN A 1 95 ? 26.766 -13.540 -7.497 1.00 72.19 95 ASN A C 1
ATOM 684 O O . ASN A 1 95 ? 27.784 -12.930 -7.814 1.00 72.19 95 ASN A O 1
ATOM 688 N N . ILE A 1 96 ? 25.941 -13.089 -6.556 1.00 71.38 96 ILE A N 1
ATOM 689 C CA . ILE A 1 96 ? 26.230 -11.934 -5.717 1.00 71.38 96 ILE A CA 1
ATOM 690 C C . ILE A 1 96 ? 27.148 -12.422 -4.607 1.00 71.38 96 ILE A C 1
ATOM 692 O O . ILE A 1 96 ? 26.703 -13.139 -3.712 1.00 71.38 96 ILE A O 1
ATOM 696 N N . ASP A 1 97 ? 28.421 -12.043 -4.678 1.00 75.62 97 ASP A N 1
ATOM 697 C CA . ASP A 1 97 ? 29.342 -12.211 -3.562 1.00 75.62 97 ASP A CA 1
ATOM 698 C C . ASP A 1 97 ? 28.952 -11.211 -2.458 1.00 75.62 97 ASP A C 1
ATOM 700 O O . ASP A 1 97 ? 29.036 -9.996 -2.673 1.00 75.62 97 ASP A O 1
ATOM 704 N N . PRO A 1 98 ? 28.517 -11.673 -1.271 1.00 70.81 98 PRO A N 1
ATOM 705 C CA . PRO A 1 98 ? 28.175 -10.782 -0.168 1.00 70.81 98 PRO A CA 1
ATOM 706 C C . PRO A 1 98 ? 29.344 -9.8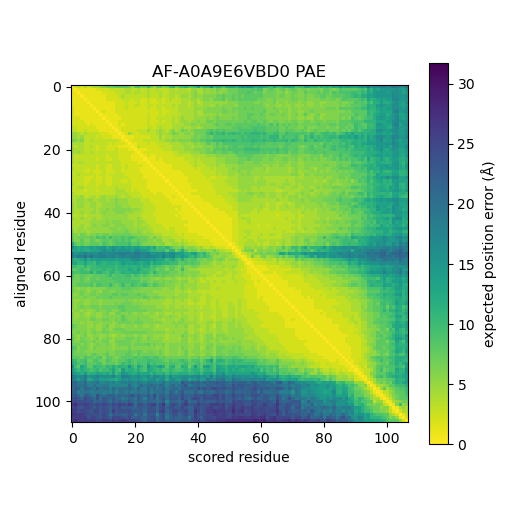81 0.257 1.00 70.81 98 PRO A C 1
ATOM 708 O O . PRO A 1 98 ? 29.108 -8.812 0.818 1.00 70.81 98 PRO A O 1
ATOM 711 N N . ALA A 1 99 ? 30.591 -10.288 -0.012 1.00 74.12 99 ALA A N 1
ATOM 712 C CA . ALA A 1 99 ? 31.791 -9.524 0.315 1.00 74.12 99 ALA A CA 1
ATOM 713 C C . ALA A 1 99 ? 32.079 -8.376 -0.670 1.00 74.12 99 ALA A C 1
ATOM 715 O O . ALA A 1 99 ? 32.813 -7.455 -0.318 1.00 74.12 99 ALA A O 1
ATOM 716 N N . SER A 1 100 ? 31.498 -8.394 -1.875 1.00 72.50 100 SER A N 1
ATOM 717 C CA . SER A 1 100 ? 31.658 -7.327 -2.872 1.00 72.50 100 SER A CA 1
ATOM 718 C C . SER A 1 100 ? 30.532 -6.288 -2.838 1.00 72.50 100 SER A C 1
ATOM 720 O O . SER A 1 100 ? 30.481 -5.410 -3.699 1.00 72.50 100 SER A O 1
ATOM 722 N N . LEU A 1 101 ? 29.594 -6.397 -1.892 1.00 72.62 101 LEU A N 1
ATOM 723 C CA . LEU A 1 101 ? 28.465 -5.480 -1.770 1.00 72.62 101 LEU A CA 1
ATOM 724 C C . LEU A 1 101 ? 28.885 -4.193 -1.051 1.00 72.62 101 LEU A C 1
ATOM 726 O O . LEU A 1 101 ? 29.163 -4.194 0.148 1.00 72.62 101 LEU A O 1
ATOM 730 N N . ASP A 1 102 ? 28.885 -3.079 -1.782 1.00 72.25 102 ASP A N 1
ATOM 731 C CA . ASP A 1 102 ? 29.078 -1.752 -1.201 1.00 72.25 102 ASP A CA 1
ATOM 732 C C . ASP A 1 102 ? 27.822 -1.318 -0.431 1.00 72.25 102 ASP A C 1
ATOM 734 O O . ASP A 1 102 ? 26.823 -0.859 -0.992 1.00 72.25 102 ASP A O 1
ATOM 738 N N . LEU A 1 103 ? 27.883 -1.463 0.892 1.00 69.69 103 LEU A N 1
ATOM 739 C CA . LEU A 1 103 ? 26.808 -1.095 1.814 1.00 69.69 103 LEU A CA 1
ATOM 740 C C . LEU A 1 103 ? 26.538 0.422 1.859 1.00 69.69 103 LEU A C 1
ATOM 742 O O . LEU A 1 103 ? 25.536 0.836 2.445 1.00 69.69 103 LEU A O 1
ATOM 746 N N . GLN A 1 104 ? 27.389 1.262 1.254 1.00 64.50 104 GLN A N 1
ATOM 747 C CA . GLN A 1 104 ? 27.159 2.709 1.175 1.00 64.50 104 GLN A CA 1
ATOM 748 C C . GLN A 1 104 ? 26.178 3.108 0.063 1.00 64.50 104 GLN A C 1
ATOM 750 O O . GLN A 1 104 ? 25.590 4.185 0.148 1.00 64.50 104 GLN A O 1
ATOM 755 N N . ALA A 1 105 ? 25.937 2.241 -0.926 1.00 60.50 105 ALA A N 1
ATOM 756 C CA . ALA A 1 105 ? 25.043 2.515 -2.055 1.00 60.50 105 ALA A CA 1
ATOM 757 C C . ALA A 1 105 ? 23.539 2.411 -1.717 1.00 60.50 105 ALA A C 1
ATOM 759 O O . ALA A 1 105 ? 22.698 2.751 -2.545 1.00 60.50 105 ALA A O 1
ATOM 760 N N . VAL A 1 106 ? 23.186 1.938 -0.514 1.00 55.41 106 VAL A N 1
ATOM 761 C CA . VAL A 1 106 ? 21.791 1.709 -0.073 1.00 55.41 106 VAL A CA 1
ATOM 762 C C . VAL A 1 106 ? 21.213 2.907 0.711 1.00 55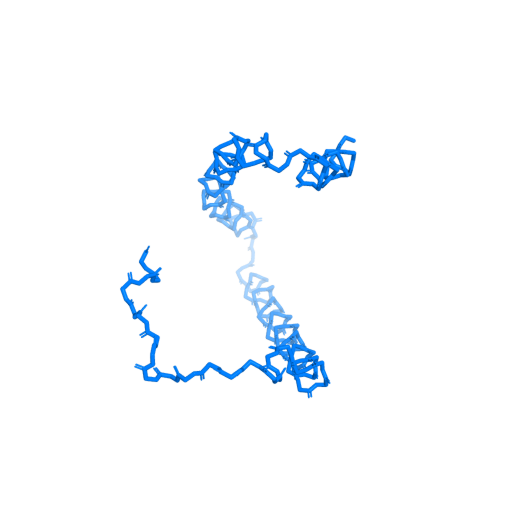.41 106 VAL A C 1
ATOM 764 O O . VAL A 1 106 ? 20.103 2.827 1.234 1.00 55.41 106 VAL A O 1
ATOM 767 N N . LYS A 1 107 ? 21.942 4.026 0.815 1.00 43.59 107 LYS A N 1
ATOM 768 C CA . LYS A 1 107 ? 21.475 5.235 1.515 1.00 43.59 107 LYS A CA 1
ATOM 769 C C . LYS A 1 107 ? 20.544 6.113 0.685 1.00 43.59 107 LYS A C 1
ATOM 771 O O . LYS A 1 107 ? 20.864 6.369 -0.494 1.00 43.59 107 LYS A O 1
#

Solvent-accessible surface area (backbone atoms only — not comparable to full-atom values): 6302 Å² total; per-residue (Å²): 108,68,70,57,49,52,53,50,52,51,48,38,42,69,80,38,46,73,62,36,59,71,46,42,64,60,55,53,49,51,51,51,54,53,59,64,49,48,60,61,51,54,52,51,52,52,53,53,56,55,70,72,48,94,45,7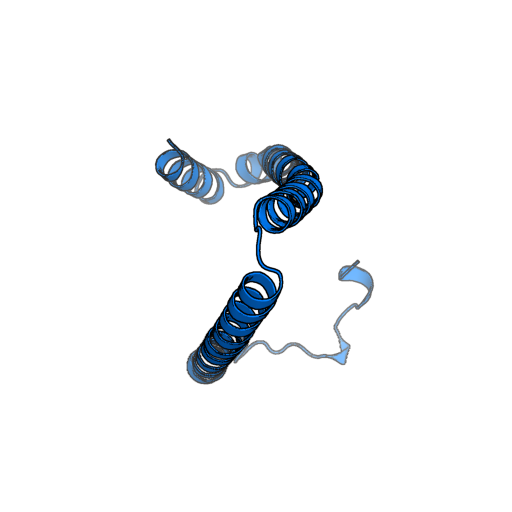1,68,58,52,53,52,52,53,50,51,49,49,54,50,50,52,53,52,51,50,49,51,50,52,52,51,51,51,48,48,70,72,69,36,89,60,74,87,63,87,71,56,81,87,74,60,68,77,76,77,80,115

Sequence (107 aa):
QVLAGIALGAAIGYFYPETGESLKPLGDAFIKVVKMIIAPVVFLTIATGIAGMNDLQKVGRVAGKAMVYFLTFSTLALVVGLIVANVVQPGAGLNIDPASLDLQAVK